Protein AF-A0AB32ZZ64-F1 (afdb_monomer)

Mean predicted aligned error: 4.96 Å

Structure (mmCIF, N/CA/C/O backbone):
data_AF-A0AB32ZZ64-F1
#
_entry.id   AF-A0AB32ZZ64-F1
#
loop_
_atom_site.group_PDB
_atom_site.id
_atom_site.type_symbol
_atom_site.label_atom_id
_atom_site.label_alt_id
_atom_site.label_comp_id
_atom_site.label_asym_id
_atom_site.label_entity_id
_atom_site.label_seq_id
_atom_site.pdbx_PDB_ins_code
_atom_site.Cartn_x
_atom_site.Cartn_y
_atom_site.Cartn_z
_atom_site.occupancy
_atom_site.B_iso_or_equiv
_atom_site.auth_seq_id
_atom_site.auth_comp_id
_atom_site.auth_asym_id
_atom_site.auth_atom_id
_atom_site.pdbx_PDB_model_num
ATOM 1 N N . MET A 1 1 ? 20.529 -17.130 -18.060 1.00 41.75 1 MET A N 1
ATOM 2 C CA . MET A 1 1 ? 20.003 -18.079 -17.048 1.00 41.75 1 MET A CA 1
ATOM 3 C C . MET A 1 1 ? 18.504 -17.823 -16.868 1.00 41.75 1 MET A C 1
ATOM 5 O O . MET A 1 1 ? 18.138 -16.762 -16.382 1.00 41.75 1 MET A O 1
ATOM 9 N N . LYS A 1 2 ? 17.612 -18.711 -17.341 1.00 36.91 2 LYS A N 1
ATOM 10 C CA . LYS A 1 2 ? 16.155 -18.549 -17.145 1.00 36.91 2 LYS A CA 1
ATOM 11 C C . LYS A 1 2 ? 15.813 -18.908 -15.694 1.00 36.91 2 LYS A C 1
ATOM 13 O O . LYS A 1 2 ? 15.666 -20.081 -15.372 1.00 36.91 2 LYS A O 1
ATOM 18 N N . LEU A 1 3 ? 15.723 -17.908 -14.817 1.00 45.28 3 LEU A N 1
ATOM 19 C CA . LEU A 1 3 ? 15.190 -18.095 -13.464 1.00 45.28 3 LEU A CA 1
ATOM 20 C C . LEU A 1 3 ? 13.733 -18.576 -13.558 1.00 45.28 3 LEU A C 1
ATOM 22 O O . LEU A 1 3 ? 12.917 -17.955 -14.246 1.00 45.28 3 LEU A O 1
ATOM 26 N N . LYS A 1 4 ? 13.450 -19.713 -12.907 1.00 49.94 4 LYS A N 1
ATOM 27 C CA . LYS A 1 4 ? 12.121 -20.333 -12.786 1.00 49.94 4 LYS A CA 1
ATOM 28 C C . LYS A 1 4 ? 11.103 -19.337 -12.191 1.00 49.94 4 LYS A C 1
ATOM 30 O O . LYS A 1 4 ? 11.507 -18.496 -11.388 1.00 49.94 4 LYS A O 1
ATOM 35 N N . PRO A 1 5 ? 9.791 -19.506 -12.462 1.00 57.41 5 PRO A N 1
ATOM 36 C CA . PRO A 1 5 ? 8.706 -18.704 -11.863 1.00 57.41 5 PRO A CA 1
ATOM 37 C C . PRO A 1 5 ? 8.759 -18.613 -10.325 1.00 57.41 5 PRO A C 1
ATOM 39 O O . PRO A 1 5 ? 8.252 -17.669 -9.731 1.00 57.41 5 PRO A O 1
ATOM 42 N N . GLN A 1 6 ? 9.421 -19.578 -9.676 1.00 60.59 6 GLN A N 1
ATOM 43 C CA . GLN A 1 6 ? 9.652 -19.609 -8.230 1.00 60.59 6 GLN A CA 1
ATOM 44 C C . GLN A 1 6 ? 10.412 -18.379 -7.701 1.00 60.59 6 GLN A C 1
ATOM 46 O O . GLN A 1 6 ? 10.127 -17.937 -6.593 1.00 60.59 6 GLN A O 1
ATOM 51 N N . GLY A 1 7 ? 11.333 -17.796 -8.480 1.00 80.69 7 GLY A N 1
ATOM 52 C CA . GLY A 1 7 ? 12.125 -16.644 -8.030 1.00 80.69 7 GLY A CA 1
ATOM 53 C C . GLY A 1 7 ? 11.315 -15.350 -7.905 1.00 80.69 7 GLY A C 1
ATOM 54 O O . GLY A 1 7 ? 11.542 -14.571 -6.984 1.00 80.69 7 GLY A O 1
ATOM 55 N N . GLU A 1 8 ? 10.344 -15.140 -8.796 1.00 86.44 8 GLU A N 1
ATOM 56 C CA . GLU A 1 8 ? 9.461 -13.970 -8.764 1.00 86.44 8 GLU A CA 1
ATOM 57 C C . GLU A 1 8 ? 8.534 -14.015 -7.549 1.00 86.44 8 GLU A C 1
ATOM 59 O O . GLU A 1 8 ? 8.498 -13.074 -6.757 1.00 86.44 8 GLU A O 1
ATOM 64 N N . ALA A 1 9 ? 7.833 -15.137 -7.360 1.00 87.44 9 ALA A N 1
ATOM 65 C CA . ALA A 1 9 ? 6.894 -15.295 -6.256 1.00 87.44 9 ALA A CA 1
ATOM 66 C C . ALA A 1 9 ? 7.588 -15.137 -4.893 1.00 87.44 9 ALA A C 1
ATOM 68 O O . ALA A 1 9 ? 7.087 -14.421 -4.029 1.00 87.44 9 ALA A O 1
ATOM 69 N N . MET A 1 10 ? 8.770 -15.743 -4.715 1.00 88.94 10 MET A N 1
ATOM 70 C CA . MET A 1 10 ? 9.558 -15.609 -3.484 1.00 88.94 10 MET A CA 1
ATOM 71 C C . MET A 1 10 ? 10.004 -14.164 -3.239 1.00 88.94 10 MET A C 1
ATOM 73 O O . MET A 1 10 ? 9.898 -13.682 -2.114 1.00 88.94 10 MET A O 1
ATOM 77 N N . TYR A 1 11 ? 10.454 -13.454 -4.279 1.00 88.25 11 TYR A N 1
ATOM 78 C CA . TYR A 1 11 ? 10.852 -12.049 -4.171 1.00 88.25 11 TYR A CA 1
ATOM 79 C C . TYR A 1 11 ? 9.680 -11.148 -3.751 1.00 88.25 11 TYR A C 1
ATOM 81 O O . TYR A 1 11 ? 9.802 -10.349 -2.818 1.00 88.25 11 TYR A O 1
ATOM 89 N N . LEU A 1 12 ? 8.526 -11.299 -4.407 1.00 91.38 12 LEU A N 1
ATOM 90 C CA . LEU A 1 12 ? 7.338 -10.500 -4.110 1.00 91.38 12 LEU A CA 1
ATOM 91 C C . LEU A 1 12 ? 6.785 -10.801 -2.717 1.00 91.38 12 LEU A C 1
ATOM 93 O O . LEU A 1 12 ? 6.422 -9.866 -1.998 1.00 91.38 12 LEU A O 1
ATOM 97 N N . MET A 1 13 ? 6.782 -12.077 -2.321 1.00 92.00 13 MET A N 1
ATOM 98 C CA . MET A 1 13 ? 6.346 -12.509 -0.996 1.00 92.00 13 MET A CA 1
ATOM 99 C C . MET A 1 13 ? 7.281 -11.989 0.096 1.00 92.00 13 MET A C 1
ATOM 101 O O . MET A 1 13 ? 6.800 -11.463 1.092 1.00 92.00 13 MET A O 1
ATOM 105 N N . ALA A 1 14 ? 8.602 -12.051 -0.099 1.00 90.75 14 ALA A N 1
ATOM 106 C CA . ALA A 1 14 ? 9.565 -11.512 0.861 1.00 90.75 14 ALA A CA 1
ATOM 107 C C . ALA A 1 14 ? 9.345 -10.010 1.093 1.00 90.75 14 ALA A C 1
ATOM 109 O O . ALA A 1 14 ? 9.274 -9.556 2.235 1.00 90.75 14 ALA A O 1
ATOM 110 N N . SER A 1 15 ? 9.157 -9.241 0.015 1.00 89.06 15 SER A N 1
ATOM 111 C CA . SER A 1 15 ? 8.851 -7.815 0.142 1.00 89.06 15 SER A CA 1
ATOM 112 C C . SER A 1 15 ? 7.501 -7.556 0.807 1.00 89.06 15 SER A C 1
ATOM 114 O O . SER A 1 15 ? 7.383 -6.569 1.525 1.00 89.06 15 SER A O 1
ATOM 116 N N . TYR A 1 16 ? 6.488 -8.377 0.535 1.00 92.44 16 TYR A N 1
ATOM 117 C CA . TYR A 1 16 ? 5.159 -8.213 1.120 1.00 92.44 16 TYR A CA 1
ATOM 118 C C . TYR A 1 16 ? 5.170 -8.528 2.620 1.00 92.44 16 TYR A C 1
ATOM 120 O O . TYR A 1 16 ? 4.702 -7.728 3.425 1.00 92.44 16 TYR A O 1
ATOM 128 N N . LEU A 1 17 ? 5.795 -9.644 3.010 1.00 91.94 17 LEU A N 1
ATOM 129 C CA . LEU A 1 17 ? 5.949 -10.057 4.405 1.00 91.94 17 LEU A CA 1
ATOM 130 C C . LEU A 1 17 ? 6.691 -9.011 5.235 1.00 91.94 17 LEU A C 1
ATOM 132 O O . LEU A 1 17 ? 6.321 -8.786 6.380 1.00 91.94 17 LEU A O 1
ATOM 136 N N . PHE A 1 18 ? 7.693 -8.337 4.666 1.00 88.56 18 PHE A N 1
ATOM 137 C CA . PHE A 1 18 ? 8.398 -7.269 5.374 1.00 88.56 18 PHE A CA 1
ATOM 138 C C . PHE A 1 18 ? 7.487 -6.074 5.693 1.00 88.56 18 PHE A C 1
ATOM 140 O O . PHE A 1 18 ? 7.566 -5.516 6.784 1.00 88.56 18 PHE A O 1
ATOM 147 N N . VAL A 1 19 ? 6.588 -5.709 4.772 1.00 85.94 19 VAL A N 1
ATOM 148 C CA . VAL A 1 19 ? 5.591 -4.651 5.008 1.00 85.94 19 VAL A CA 1
ATOM 149 C C . VAL A 1 19 ? 4.546 -5.094 6.032 1.00 85.94 19 VAL A C 1
ATOM 151 O O . VAL A 1 19 ? 4.132 -4.298 6.870 1.00 85.94 19 VAL A O 1
ATOM 154 N N . LEU A 1 20 ? 4.146 -6.367 5.993 1.00 88.94 20 LEU A N 1
ATOM 155 C CA . LEU A 1 20 ? 3.157 -6.925 6.913 1.00 88.94 20 LEU A CA 1
ATOM 156 C C . LEU A 1 20 ? 3.696 -7.252 8.302 1.00 88.94 20 LEU A C 1
ATOM 158 O O . LEU A 1 20 ? 2.909 -7.362 9.235 1.00 88.94 20 LEU A O 1
ATOM 162 N N . LEU A 1 21 ? 5.003 -7.431 8.471 1.00 89.94 21 LEU A N 1
ATOM 163 C CA . LEU A 1 21 ? 5.589 -7.866 9.735 1.00 89.94 21 LEU A CA 1
ATOM 164 C C . LEU A 1 21 ? 5.138 -7.027 10.949 1.00 89.94 21 LEU A C 1
ATOM 166 O O . LEU A 1 21 ? 4.639 -7.629 11.902 1.00 89.94 21 LEU A O 1
ATOM 170 N N . PRO A 1 22 ? 5.232 -5.679 10.945 1.00 85.62 22 PRO A N 1
ATOM 171 C CA . PRO A 1 22 ? 4.755 -4.881 12.078 1.00 85.62 22 PRO A CA 1
ATOM 172 C C . PRO A 1 22 ? 3.248 -5.053 12.330 1.00 85.62 22 PRO A C 1
ATOM 174 O O . PRO A 1 22 ? 2.815 -5.049 13.478 1.00 85.62 22 PRO A O 1
ATOM 177 N N . PHE A 1 23 ? 2.463 -5.284 11.276 1.00 84.75 23 PHE A N 1
ATOM 178 C CA . PHE A 1 23 ? 1.020 -5.521 11.356 1.00 84.75 23 PHE A CA 1
ATOM 179 C C . PHE A 1 23 ? 0.672 -6.850 11.996 1.00 84.75 23 PHE A C 1
ATOM 181 O O . PHE A 1 23 ? -0.193 -6.921 12.864 1.00 84.75 23 PHE A O 1
ATOM 188 N N . ILE A 1 24 ? 1.369 -7.903 11.582 1.00 88.38 24 ILE A N 1
ATOM 189 C CA . ILE A 1 24 ? 1.195 -9.243 12.132 1.00 88.38 24 ILE A CA 1
ATOM 190 C C . ILE A 1 24 ? 1.496 -9.220 13.632 1.00 88.38 24 ILE A C 1
ATOM 192 O O . ILE A 1 24 ? 0.726 -9.773 14.413 1.00 88.38 24 ILE A O 1
ATOM 196 N N . ILE A 1 25 ? 2.560 -8.523 14.045 1.00 89.50 25 ILE A N 1
ATOM 197 C CA . ILE A 1 25 ? 2.894 -8.341 15.464 1.00 89.50 25 ILE A CA 1
ATOM 198 C C . ILE A 1 25 ? 1.744 -7.643 16.204 1.00 89.50 25 ILE A C 1
ATOM 200 O O . ILE A 1 25 ? 1.318 -8.122 17.252 1.00 89.50 25 ILE A O 1
ATOM 204 N N . LEU A 1 26 ? 1.200 -6.557 15.647 1.00 87.31 26 LEU A N 1
ATOM 205 C CA . LEU A 1 26 ? 0.088 -5.804 16.241 1.00 87.31 26 LEU A CA 1
ATOM 206 C C . LEU A 1 26 ? -1.172 -6.663 16.423 1.00 87.31 26 LEU A C 1
ATOM 208 O O . LEU A 1 26 ? -1.792 -6.654 17.488 1.00 87.31 26 LEU A O 1
ATOM 212 N N . VAL A 1 27 ? -1.517 -7.452 15.403 1.00 87.88 27 VAL A N 1
ATOM 213 C CA . VAL A 1 27 ? -2.649 -8.385 15.448 1.00 87.88 27 VAL A CA 1
ATOM 214 C C . VAL A 1 27 ? -2.437 -9.429 16.544 1.00 87.88 27 VAL A C 1
ATOM 216 O O . VAL A 1 27 ? -3.330 -9.627 17.365 1.00 87.88 27 VAL A O 1
ATOM 219 N N . ILE A 1 28 ? -1.253 -10.048 16.613 1.00 90.88 28 ILE A N 1
ATOM 220 C CA . ILE A 1 28 ? -0.913 -11.030 17.657 1.00 90.88 28 ILE A CA 1
ATOM 221 C C . ILE A 1 28 ? -1.062 -10.419 19.056 1.00 90.88 28 ILE A C 1
ATOM 223 O O . ILE A 1 28 ? -1.653 -11.045 19.933 1.00 90.88 28 ILE A O 1
ATOM 227 N N . VAL A 1 29 ? -0.584 -9.188 19.263 1.00 89.38 29 VAL A N 1
ATOM 228 C CA . VAL A 1 29 ? -0.707 -8.484 20.550 1.00 89.38 29 VAL A CA 1
ATOM 229 C C . VAL A 1 29 ? -2.173 -8.263 20.928 1.00 89.38 29 VAL A C 1
ATOM 231 O O . VAL A 1 29 ? -2.547 -8.524 22.068 1.00 89.38 29 VAL A O 1
ATOM 234 N N . LYS A 1 30 ? -3.027 -7.844 19.988 1.00 88.12 30 LYS A N 1
ATOM 235 C CA . LYS A 1 30 ? -4.464 -7.648 20.246 1.00 88.12 30 LYS A CA 1
ATOM 236 C C . LYS A 1 30 ? -5.200 -8.952 20.545 1.00 88.12 30 LYS A C 1
ATOM 238 O O . LYS A 1 30 ? -6.082 -8.958 21.401 1.00 88.12 30 LYS A O 1
ATOM 243 N N . PHE A 1 31 ? -4.818 -10.051 19.892 1.00 89.06 31 PHE A N 1
ATOM 244 C CA . PHE A 1 31 ? -5.312 -11.386 20.241 1.00 89.06 31 PHE A CA 1
ATOM 245 C C . PHE A 1 31 ? -4.901 -11.786 21.659 1.00 89.06 31 PHE A C 1
ATOM 247 O O . PHE A 1 31 ? -5.740 -12.249 22.418 1.00 89.06 31 PHE A O 1
ATOM 254 N N . ALA A 1 32 ? -3.644 -11.552 22.042 1.00 91.69 32 ALA A N 1
ATOM 255 C CA . ALA A 1 32 ? -3.162 -11.837 23.393 1.00 91.69 32 ALA A CA 1
ATOM 256 C C . ALA A 1 32 ? -3.820 -10.968 24.485 1.00 91.69 32 ALA A C 1
ATOM 258 O O . ALA A 1 32 ? -3.759 -11.320 25.658 1.00 91.69 32 ALA A O 1
ATOM 259 N N . GLN A 1 33 ? -4.429 -9.838 24.112 1.00 91.88 33 GLN A N 1
ATOM 260 C CA . GLN A 1 33 ? -5.167 -8.941 25.008 1.00 91.88 33 GLN A CA 1
ATOM 261 C C . GLN A 1 33 ? -6.678 -9.232 25.060 1.00 91.88 33 GLN A C 1
ATOM 263 O O . GLN A 1 33 ? -7.402 -8.471 25.695 1.00 91.88 33 GLN A O 1
ATOM 268 N N . ASP A 1 34 ? -7.170 -10.262 24.360 1.00 88.50 34 ASP A N 1
ATOM 269 C CA . ASP A 1 34 ? -8.604 -10.546 24.167 1.00 88.50 34 ASP A CA 1
ATOM 270 C C . ASP A 1 34 ? -9.406 -9.369 23.556 1.00 88.50 34 ASP A C 1
ATOM 272 O O . ASP A 1 34 ? -10.634 -9.328 23.603 1.00 88.50 34 ASP A O 1
ATOM 276 N N . GLN A 1 35 ? -8.727 -8.425 22.892 1.00 88.88 35 GLN A N 1
ATOM 277 C CA . GLN A 1 35 ? -9.311 -7.223 22.270 1.00 88.88 35 GLN A CA 1
ATOM 278 C C . GLN A 1 35 ? -9.582 -7.422 20.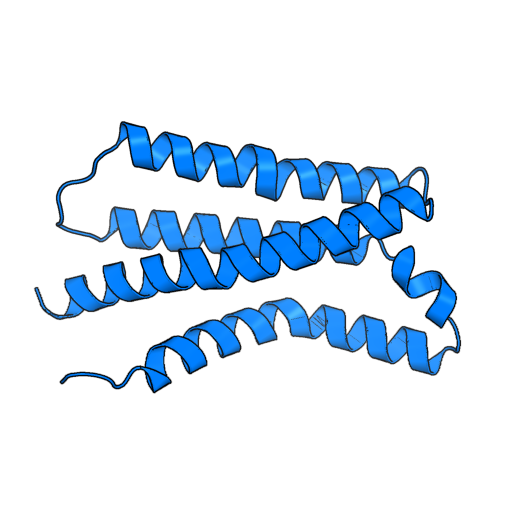772 1.00 88.88 35 GLN A C 1
ATOM 280 O O . GLN A 1 35 ? -9.415 -6.521 19.946 1.00 88.88 35 GLN A O 1
ATOM 285 N N . THR A 1 36 ? -9.995 -8.628 20.386 1.00 82.50 36 THR A N 1
ATOM 286 C CA . THR A 1 36 ? -10.169 -9.006 18.972 1.00 82.50 36 THR A CA 1
ATOM 287 C C . THR A 1 36 ? -11.272 -8.210 18.274 1.00 82.50 36 THR A C 1
ATOM 289 O O . THR A 1 36 ? -11.160 -7.917 17.084 1.00 82.50 36 THR A O 1
ATOM 292 N N . SER A 1 37 ? -12.295 -7.773 19.013 1.00 80.81 37 SER A N 1
ATOM 293 C CA . SER A 1 37 ? -13.359 -6.898 18.508 1.00 80.81 37 SER A CA 1
ATOM 294 C C . SER A 1 37 ? -12.856 -5.520 18.067 1.00 80.81 37 SER A C 1
ATOM 296 O O . SER A 1 37 ? -13.504 -4.860 17.258 1.00 80.81 37 SER A O 1
ATOM 298 N N . GLU A 1 38 ? -11.697 -5.084 18.564 1.00 86.31 38 GLU A N 1
ATOM 299 C CA . GLU A 1 38 ? -11.088 -3.798 18.213 1.00 86.31 38 GLU A CA 1
ATOM 300 C C . GLU A 1 38 ? -10.181 -3.883 16.981 1.00 86.31 38 GLU A C 1
ATOM 302 O O . GLU A 1 38 ? -9.801 -2.849 16.438 1.00 86.31 38 GLU A O 1
ATOM 307 N N . LEU A 1 39 ? -9.860 -5.089 16.489 1.00 89.25 39 LEU A N 1
ATOM 308 C CA . LEU A 1 39 ? -8.990 -5.274 15.319 1.00 89.25 39 LEU A CA 1
ATOM 309 C C . LEU A 1 39 ? -9.528 -4.561 14.078 1.00 89.25 39 LEU A C 1
ATOM 311 O O . LEU A 1 39 ? -8.754 -4.011 13.298 1.00 89.25 39 LEU A O 1
ATOM 315 N N . LEU A 1 40 ? -10.852 -4.544 13.910 1.00 90.50 40 LEU A N 1
ATOM 316 C CA . LEU A 1 40 ? -11.522 -3.840 12.817 1.00 90.50 40 LEU A CA 1
ATOM 317 C C . LEU A 1 40 ? -11.337 -2.315 12.915 1.00 90.50 40 LEU A C 1
ATOM 319 O O . LEU A 1 40 ? -11.391 -1.620 11.903 1.00 90.50 40 LEU A O 1
ATOM 323 N N . LEU A 1 41 ? -11.137 -1.796 14.128 1.00 92.44 41 LEU A N 1
ATOM 324 C CA . LEU A 1 41 ? -11.043 -0.367 14.409 1.00 92.44 41 LEU A CA 1
ATOM 325 C C . LEU A 1 41 ? -9.602 0.157 14.419 1.00 92.44 41 LEU A C 1
ATOM 327 O O . LEU A 1 41 ? -9.396 1.363 14.536 1.00 92.44 41 LEU A O 1
ATOM 331 N N . LEU A 1 42 ? -8.608 -0.717 14.254 1.00 92.31 42 LEU A N 1
ATOM 332 C CA . LEU A 1 42 ? -7.218 -0.305 14.099 1.00 92.31 42 LEU A CA 1
ATOM 333 C C . LEU A 1 42 ? -7.064 0.496 12.807 1.00 92.31 42 LEU A C 1
ATOM 335 O O . LEU A 1 42 ? -7.218 -0.054 11.719 1.00 92.31 42 LEU A O 1
ATOM 339 N N . SER A 1 43 ? -6.754 1.788 12.910 1.00 94.50 43 SER A N 1
ATOM 340 C CA . SER A 1 43 ? -6.477 2.639 11.742 1.00 94.50 43 SER A CA 1
ATOM 341 C C . SER A 1 43 ? -5.234 2.172 10.979 1.00 94.50 43 SER A C 1
ATOM 343 O O . SER A 1 43 ? -5.048 2.492 9.802 1.00 94.50 43 SER A O 1
ATOM 345 N N . ASP A 1 44 ? -4.412 1.357 11.636 1.00 92.88 44 ASP A N 1
ATOM 346 C CA . ASP A 1 44 ? -3.233 0.706 11.116 1.00 92.88 44 ASP A CA 1
ATOM 347 C C . ASP A 1 44 ? -3.503 0.062 9.730 1.00 92.88 44 ASP A C 1
ATOM 349 O O . ASP A 1 44 ? -2.709 0.233 8.806 1.00 92.88 44 ASP A O 1
ATOM 353 N N . TRP A 1 45 ? -4.638 -0.607 9.485 1.00 94.56 45 TRP A N 1
ATOM 354 C CA . TRP A 1 45 ? -4.893 -1.234 8.168 1.00 94.56 45 TRP A CA 1
ATOM 355 C C . TRP A 1 45 ? -4.779 -0.242 7.001 1.00 94.56 45 TRP A C 1
ATOM 357 O O . TRP A 1 45 ? -4.249 -0.557 5.930 1.00 94.56 45 TRP A O 1
ATOM 367 N N . SER A 1 46 ? -5.212 0.994 7.235 1.00 96.38 46 SER A N 1
ATOM 368 C CA . SER A 1 46 ? -5.129 2.087 6.272 1.00 96.38 46 SER A CA 1
ATOM 369 C C . SER A 1 46 ? -3.693 2.605 6.098 1.00 96.38 46 SER A C 1
ATOM 371 O O . SER A 1 46 ? -3.259 2.875 4.971 1.00 96.38 46 SER A O 1
ATOM 373 N N . ILE A 1 47 ? -2.898 2.695 7.175 1.00 94.81 47 ILE A N 1
ATOM 374 C CA . ILE A 1 47 ? -1.490 3.111 7.053 1.00 94.81 47 ILE A CA 1
ATOM 375 C C . ILE A 1 47 ? -0.643 2.030 6.371 1.00 94.81 47 ILE A C 1
ATOM 377 O O . ILE A 1 47 ? 0.169 2.365 5.509 1.00 94.81 47 ILE A O 1
ATOM 381 N N . ALA A 1 48 ? -0.889 0.741 6.648 1.00 94.81 48 ALA A N 1
ATOM 382 C CA . ALA A 1 48 ? -0.250 -0.371 5.936 1.00 94.81 48 ALA A CA 1
ATOM 383 C C . ALA A 1 48 ? -0.483 -0.269 4.430 1.00 94.81 48 ALA A C 1
ATOM 385 O O . ALA A 1 48 ? 0.455 -0.325 3.638 1.00 94.81 48 ALA A O 1
ATOM 386 N N . SER A 1 49 ? -1.743 -0.070 4.042 1.00 96.88 49 SER A N 1
ATOM 387 C CA . SER A 1 49 ? -2.156 0.081 2.647 1.00 96.88 49 SER A CA 1
ATOM 388 C C . SER A 1 49 ? -1.440 1.250 1.974 1.00 96.88 49 SER A C 1
ATOM 390 O O . SER A 1 49 ? -0.926 1.116 0.863 1.00 96.88 49 SER A O 1
ATOM 392 N N . SER A 1 50 ? -1.333 2.382 2.676 1.00 96.69 50 SER A N 1
ATOM 393 C CA . SER A 1 50 ? -0.607 3.564 2.200 1.00 96.69 50 SER A CA 1
ATOM 394 C C . SER A 1 50 ? 0.882 3.262 1.994 1.00 96.69 50 SER A C 1
ATOM 396 O O . SER A 1 50 ? 1.451 3.620 0.965 1.00 96.69 50 SER A O 1
ATOM 398 N N . ILE A 1 51 ? 1.515 2.543 2.926 1.00 95.88 51 ILE A N 1
ATOM 399 C CA . ILE A 1 51 ? 2.918 2.123 2.807 1.00 95.88 51 ILE A CA 1
ATOM 400 C C . ILE A 1 51 ? 3.113 1.190 1.606 1.00 95.88 51 ILE A C 1
ATOM 402 O O . ILE A 1 51 ? 4.063 1.383 0.845 1.00 95.88 51 ILE A O 1
ATOM 406 N N . ILE A 1 52 ? 2.209 0.225 1.390 1.00 96.38 52 ILE A N 1
ATOM 407 C CA . ILE A 1 52 ? 2.244 -0.671 0.224 1.00 96.38 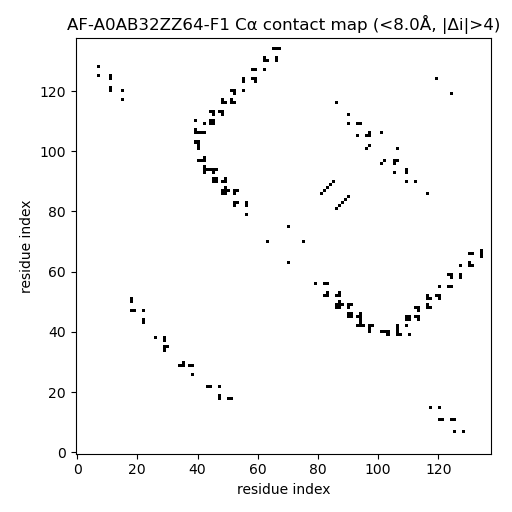52 ILE A CA 1
ATOM 408 C C . ILE A 1 52 ? 2.234 0.150 -1.073 1.00 96.38 52 ILE A C 1
ATOM 410 O O . ILE A 1 52 ? 3.122 -0.022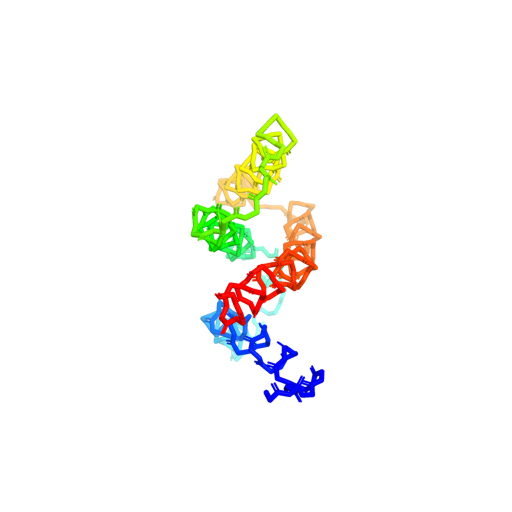 -1.911 1.00 96.38 52 ILE A O 1
ATOM 414 N N . TYR A 1 53 ? 1.287 1.083 -1.225 1.00 97.62 53 TYR A N 1
ATOM 415 C CA . TYR A 1 53 ? 1.221 1.944 -2.408 1.00 97.62 53 TYR A CA 1
ATOM 416 C C . TYR A 1 53 ? 2.459 2.833 -2.556 1.00 97.62 53 TYR A C 1
ATOM 418 O O . TYR A 1 53 ? 3.001 2.931 -3.656 1.00 97.62 53 TYR A O 1
ATOM 426 N N . GLY A 1 54 ? 2.954 3.435 -1.472 1.00 96.44 54 GLY A N 1
ATOM 427 C CA . GLY A 1 54 ? 4.162 4.262 -1.496 1.00 96.44 54 GLY A CA 1
ATOM 428 C C . GLY A 1 54 ? 5.387 3.492 -1.992 1.00 96.44 54 GLY A C 1
ATOM 429 O O . GLY A 1 54 ? 6.079 3.939 -2.908 1.00 96.44 54 GLY A O 1
ATOM 430 N N . GLN A 1 55 ? 5.619 2.289 -1.459 1.00 94.56 55 GLN A N 1
ATOM 431 C CA . GLN A 1 55 ? 6.705 1.423 -1.923 1.00 94.56 55 GLN A CA 1
ATOM 432 C C . GLN A 1 55 ? 6.517 0.988 -3.377 1.00 94.56 55 GLN A C 1
ATOM 434 O O . GLN A 1 55 ? 7.489 0.919 -4.131 1.00 94.56 55 GLN A O 1
ATOM 439 N N . LEU A 1 56 ? 5.280 0.691 -3.775 1.00 95.06 56 LEU A N 1
ATOM 440 C CA . LEU A 1 56 ? 4.957 0.283 -5.135 1.00 95.06 56 LEU A CA 1
ATOM 441 C C . LEU A 1 56 ? 5.265 1.386 -6.149 1.00 95.06 56 LEU A C 1
ATOM 443 O O . LEU A 1 56 ? 5.899 1.117 -7.168 1.00 95.06 56 LEU A O 1
ATOM 447 N N . ILE A 1 57 ? 4.867 2.623 -5.840 1.00 97.00 57 ILE A N 1
ATOM 448 C CA . ILE A 1 57 ? 5.136 3.805 -6.663 1.00 97.00 57 ILE A CA 1
ATOM 449 C C . ILE A 1 57 ? 6.644 3.976 -6.843 1.00 97.00 57 ILE A C 1
ATOM 451 O O . ILE A 1 57 ? 7.103 4.027 -7.981 1.00 97.00 57 ILE A O 1
ATOM 455 N N . VAL A 1 58 ? 7.417 3.973 -5.749 1.00 96.38 58 VAL A N 1
ATOM 456 C CA . VAL A 1 58 ? 8.883 4.128 -5.793 1.00 96.38 58 VAL A CA 1
ATOM 457 C C . VAL A 1 58 ? 9.541 3.032 -6.634 1.00 96.38 58 VAL A C 1
ATOM 459 O O . VAL A 1 58 ? 10.394 3.318 -7.477 1.00 96.38 58 VAL A O 1
ATOM 462 N N . LYS A 1 59 ? 9.150 1.768 -6.443 1.00 93.88 59 LYS A N 1
ATOM 463 C CA . LYS A 1 59 ? 9.691 0.637 -7.214 1.00 93.88 59 LYS A CA 1
ATOM 464 C C . LYS A 1 59 ? 9.376 0.761 -8.700 1.00 93.88 59 LYS A C 1
ATOM 466 O O . LYS A 1 59 ? 10.266 0.581 -9.530 1.00 93.88 59 LYS A O 1
ATOM 471 N N . LEU A 1 60 ? 8.129 1.091 -9.031 1.00 94.88 60 LEU A N 1
ATOM 472 C CA . LEU A 1 60 ? 7.680 1.238 -10.409 1.00 94.88 60 LEU A CA 1
ATOM 473 C C . LEU A 1 60 ? 8.385 2.397 -11.111 1.00 94.88 60 LEU A C 1
ATOM 475 O O . LEU A 1 60 ? 8.914 2.207 -12.204 1.00 94.88 60 LEU A O 1
ATOM 479 N N . THR A 1 61 ? 8.459 3.572 -10.482 1.00 94.69 61 THR A N 1
ATOM 480 C CA . THR A 1 61 ? 9.159 4.728 -11.057 1.00 94.69 61 THR A CA 1
ATOM 481 C C . THR A 1 61 ? 10.641 4.450 -11.250 1.00 94.69 61 THR A C 1
ATOM 483 O O . THR A 1 61 ? 11.194 4.828 -12.276 1.00 94.69 61 THR A O 1
ATOM 486 N N . THR A 1 62 ? 11.279 3.747 -10.310 1.00 94.44 62 THR A N 1
ATOM 487 C CA . THR A 1 62 ? 12.706 3.402 -10.396 1.00 94.44 62 THR A CA 1
ATOM 488 C C . THR A 1 62 ? 12.971 2.423 -11.540 1.00 94.44 62 THR A C 1
ATOM 490 O O . THR A 1 62 ? 13.844 2.668 -12.371 1.00 94.44 62 THR A O 1
ATOM 493 N N . ALA A 1 63 ? 12.172 1.357 -11.650 1.00 93.19 63 ALA A N 1
ATOM 494 C CA . ALA A 1 63 ? 12.285 0.380 -12.735 1.00 93.19 63 ALA A CA 1
ATOM 495 C C . ALA A 1 63 ? 12.032 1.019 -14.111 1.00 93.19 63 ALA A C 1
ATOM 497 O O . ALA A 1 63 ? 12.767 0.778 -15.071 1.00 93.19 63 ALA A O 1
ATOM 498 N N . LEU A 1 64 ? 11.020 1.888 -14.205 1.00 93.38 64 LEU A N 1
ATOM 499 C CA . LEU A 1 64 ? 10.714 2.641 -15.421 1.00 93.38 64 LEU A CA 1
ATOM 500 C C . LEU A 1 64 ? 11.762 3.710 -15.738 1.00 93.38 64 LEU A C 1
ATOM 502 O O . LEU A 1 64 ? 11.961 4.022 -16.908 1.00 93.38 64 LEU A O 1
ATOM 506 N N . ALA A 1 65 ? 12.443 4.288 -14.751 1.00 91.19 65 ALA A N 1
ATOM 507 C CA . ALA A 1 65 ? 13.547 5.211 -14.995 1.00 91.19 65 ALA A CA 1
ATOM 508 C C . ALA A 1 65 ? 14.751 4.470 -15.592 1.00 91.19 65 ALA A C 1
ATOM 510 O O . ALA A 1 65 ? 15.279 4.916 -16.610 1.00 91.19 65 ALA A O 1
ATOM 511 N N . ALA A 1 66 ? 15.098 3.310 -15.027 1.00 90.44 66 ALA A N 1
ATOM 512 C CA . ALA A 1 66 ? 16.246 2.504 -15.431 1.00 90.44 66 ALA A CA 1
ATOM 513 C C . ALA A 1 66 ? 16.081 1.790 -16.788 1.00 90.44 66 ALA A C 1
ATOM 515 O O . ALA A 1 66 ? 17.073 1.418 -17.409 1.00 90.44 66 ALA A O 1
ATOM 516 N N . THR A 1 67 ? 14.849 1.600 -17.281 1.00 88.88 67 THR A N 1
ATOM 517 C CA . THR A 1 67 ? 14.642 0.848 -18.532 1.00 88.88 67 THR A CA 1
ATOM 518 C C . THR A 1 67 ? 15.047 1.642 -19.768 1.00 88.88 67 THR A C 1
ATOM 520 O O . THR A 1 67 ? 14.709 2.823 -19.903 1.00 88.88 67 THR A O 1
ATOM 523 N N . SER A 1 68 ? 15.719 0.957 -20.697 1.00 86.25 68 SER A N 1
ATOM 524 C CA . SER A 1 68 ? 16.075 1.449 -22.032 1.00 86.25 68 SER A CA 1
ATOM 525 C C . SER A 1 68 ? 14.937 1.304 -23.051 1.00 86.25 68 SER A C 1
ATOM 527 O O . SER A 1 68 ? 15.012 1.862 -24.145 1.00 86.25 68 SER A O 1
ATOM 529 N N . LYS A 1 69 ? 13.857 0.582 -22.711 1.00 86.06 69 LYS A N 1
ATOM 530 C CA . LYS A 1 69 ? 12.687 0.429 -23.587 1.00 86.06 69 LYS A CA 1
ATOM 531 C C . LYS A 1 69 ? 11.936 1.751 -23.768 1.00 86.06 69 LYS A C 1
ATOM 533 O O . LYS A 1 69 ? 11.888 2.589 -22.868 1.00 86.06 69 LYS A O 1
ATOM 538 N N . SER A 1 70 ? 11.286 1.898 -24.926 1.00 86.31 70 SER A N 1
ATOM 539 C CA . SER A 1 70 ? 10.433 3.053 -25.228 1.00 86.31 70 SER A CA 1
ATOM 540 C C . SER A 1 70 ? 9.317 3.210 -24.191 1.00 86.31 70 SER A C 1
ATOM 542 O O . SER A 1 70 ? 8.601 2.259 -23.869 1.00 86.31 70 SER A O 1
ATOM 544 N N . LYS A 1 71 ? 9.174 4.429 -23.664 1.00 86.56 71 LYS A N 1
ATOM 545 C CA . LYS A 1 71 ? 8.269 4.758 -22.560 1.00 86.56 71 LYS A CA 1
ATOM 546 C C . LYS A 1 71 ? 7.045 5.481 -23.112 1.00 86.56 71 LYS A C 1
ATOM 548 O O . LYS A 1 71 ? 7.152 6.578 -23.654 1.00 86.56 71 LYS A O 1
ATOM 553 N N . LYS A 1 72 ? 5.856 4.905 -22.921 1.00 90.94 72 LYS A N 1
ATOM 554 C CA . LYS A 1 72 ? 4.585 5.603 -23.176 1.00 90.94 72 LYS A CA 1
ATOM 555 C C . LYS A 1 72 ? 4.294 6.559 -22.020 1.00 90.94 72 LYS A C 1
ATOM 557 O O . LYS A 1 72 ? 3.523 6.226 -21.122 1.00 90.94 72 LYS A O 1
ATOM 562 N N . LEU A 1 73 ? 4.940 7.726 -22.037 1.00 90.38 73 LEU A N 1
ATOM 563 C CA . LEU A 1 73 ? 4.978 8.649 -20.900 1.00 90.38 73 LEU A CA 1
ATOM 564 C C . LEU A 1 73 ? 3.581 9.022 -20.383 1.00 90.38 73 LEU A C 1
ATOM 566 O O . LEU A 1 73 ? 3.344 8.914 -19.190 1.00 90.38 73 LEU A O 1
ATOM 570 N N . ALA A 1 74 ? 2.632 9.345 -21.267 1.00 93.44 74 ALA A N 1
ATOM 571 C CA . ALA A 1 74 ? 1.264 9.686 -20.864 1.00 93.44 74 ALA A CA 1
ATOM 572 C C . ALA A 1 74 ? 0.569 8.556 -20.078 1.00 93.44 74 ALA A C 1
ATOM 574 O O . ALA A 1 74 ? -0.028 8.802 -19.032 1.00 93.44 74 ALA A O 1
ATOM 575 N N . GLY A 1 75 ? 0.692 7.307 -20.543 1.00 92.62 75 GLY A N 1
ATOM 576 C CA . GLY A 1 75 ? 0.102 6.149 -19.866 1.00 92.62 75 GLY A CA 1
ATOM 577 C C . GLY A 1 75 ? 0.788 5.831 -18.538 1.00 92.62 75 GLY A C 1
ATOM 578 O O . GLY A 1 75 ? 0.113 5.499 -17.565 1.00 92.62 75 GLY A O 1
ATOM 579 N N . ILE A 1 76 ? 2.114 5.972 -18.481 1.00 93.31 76 ILE A N 1
ATOM 580 C CA . ILE A 1 76 ? 2.899 5.809 -17.250 1.00 93.31 76 ILE A CA 1
ATOM 581 C C . ILE A 1 76 ? 2.484 6.855 -16.213 1.00 93.31 76 ILE A C 1
ATOM 583 O O . ILE A 1 76 ? 2.140 6.490 -15.091 1.00 93.31 76 ILE A O 1
ATOM 587 N N . THR A 1 77 ? 2.464 8.132 -16.602 1.00 95.00 77 THR A N 1
ATOM 588 C CA . THR A 1 77 ? 2.063 9.242 -15.734 1.00 95.00 77 THR A CA 1
ATOM 589 C C . THR A 1 77 ? 0.656 9.019 -15.203 1.00 95.00 77 THR A C 1
ATOM 591 O O . THR A 1 77 ? 0.462 9.054 -13.995 1.00 95.00 77 THR A O 1
ATOM 594 N N . PHE A 1 78 ? -0.304 8.689 -16.071 1.00 95.31 78 PHE A N 1
ATOM 595 C CA . PHE A 1 78 ? -1.680 8.431 -15.652 1.00 95.31 78 PHE A CA 1
ATOM 596 C C . PHE A 1 78 ? -1.785 7.291 -14.626 1.00 95.31 78 PHE A C 1
ATOM 598 O O . PHE A 1 78 ? -2.441 7.448 -13.599 1.00 95.31 78 PHE A O 1
ATOM 605 N N . ASN A 1 79 ? -1.098 6.166 -14.857 1.00 94.62 79 ASN A N 1
ATOM 606 C CA . ASN A 1 79 ? -1.115 5.034 -13.926 1.00 94.62 79 ASN A CA 1
ATOM 607 C C . ASN A 1 79 ? -0.488 5.382 -12.570 1.00 94.62 79 ASN A C 1
ATOM 609 O O . ASN A 1 79 ? -1.056 5.053 -11.532 1.00 94.62 79 ASN A O 1
ATOM 613 N N . ILE A 1 80 ? 0.659 6.067 -12.559 1.00 96.38 80 ILE A N 1
ATOM 614 C CA . ILE A 1 80 ? 1.304 6.495 -11.309 1.00 96.38 80 ILE A CA 1
ATOM 615 C C . ILE A 1 80 ? 0.405 7.483 -10.562 1.00 96.38 80 ILE A C 1
ATOM 617 O O . ILE A 1 80 ? 0.207 7.335 -9.357 1.00 96.38 80 ILE A O 1
ATOM 621 N N . THR A 1 81 ? -0.192 8.449 -11.264 1.00 97.19 81 THR A N 1
ATOM 622 C CA . THR A 1 81 ? -1.147 9.391 -10.671 1.00 97.19 81 THR A CA 1
ATOM 623 C C . THR A 1 81 ? -2.347 8.666 -10.066 1.00 97.19 81 THR A C 1
ATOM 625 O O . THR A 1 81 ? -2.781 9.043 -8.980 1.00 97.19 81 THR A O 1
ATOM 628 N N . LEU A 1 82 ? -2.847 7.598 -10.696 1.00 96.50 82 LEU A N 1
ATOM 629 C CA . LEU A 1 82 ? -3.930 6.778 -10.148 1.00 96.50 82 LEU A CA 1
ATOM 630 C C . LEU A 1 82 ? -3.517 6.085 -8.841 1.00 96.50 82 LEU A C 1
ATOM 632 O O . LEU A 1 82 ? -4.262 6.136 -7.866 1.00 96.50 82 LEU A O 1
ATOM 636 N N . LEU A 1 83 ? -2.317 5.495 -8.792 1.00 97.12 83 LEU A N 1
ATOM 637 C CA . LEU A 1 83 ? -1.782 4.871 -7.575 1.00 97.12 83 LEU A CA 1
ATOM 638 C C . LEU A 1 83 ? -1.593 5.891 -6.444 1.00 97.12 83 LEU A C 1
ATOM 640 O O . LEU A 1 83 ? -1.866 5.580 -5.288 1.00 97.12 83 LEU A O 1
ATOM 644 N N . VAL A 1 84 ? -1.171 7.117 -6.762 1.00 97.94 84 VAL A N 1
ATOM 645 C CA . VAL A 1 84 ? -1.047 8.203 -5.778 1.00 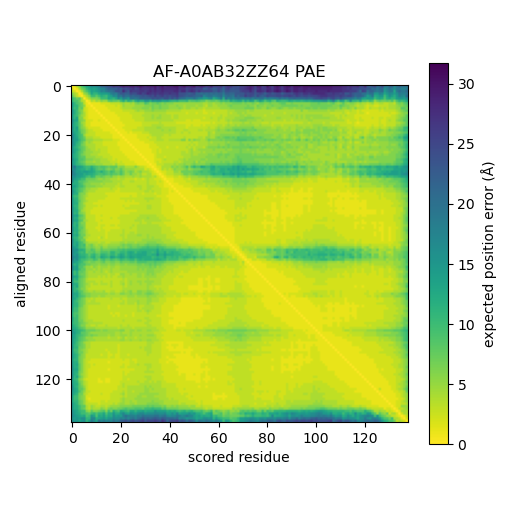97.94 84 VAL A CA 1
ATOM 646 C C . VAL A 1 84 ? -2.422 8.658 -5.289 1.00 97.94 84 VAL A C 1
ATOM 648 O O . VAL A 1 84 ? -2.665 8.698 -4.088 1.00 97.94 84 VAL A O 1
ATOM 651 N N . CYS A 1 85 ? -3.334 9.001 -6.197 1.00 97.25 85 CYS A N 1
ATOM 652 C CA . CYS A 1 85 ? -4.607 9.613 -5.821 1.00 97.25 85 CYS A CA 1
ATOM 653 C C . CYS A 1 85 ? -5.562 8.595 -5.197 1.00 97.25 85 CYS A C 1
ATOM 655 O O . CYS A 1 85 ? -6.139 8.863 -4.149 1.00 97.25 85 CYS A O 1
ATOM 657 N N . LEU A 1 86 ? -5.729 7.430 -5.826 1.00 93.50 86 LEU A N 1
ATOM 658 C CA . LEU A 1 86 ? -6.708 6.429 -5.398 1.00 93.50 86 LEU A CA 1
ATOM 659 C C . LEU A 1 86 ? -6.122 5.376 -4.457 1.00 93.50 86 LEU A C 1
ATOM 661 O O . LEU A 1 86 ? -6.851 4.798 -3.658 1.00 93.50 86 LEU A O 1
ATOM 665 N N . GLY A 1 87 ? -4.817 5.120 -4.542 1.00 94.88 87 GLY A N 1
ATOM 666 C CA . GLY A 1 87 ? -4.130 4.209 -3.634 1.00 94.88 87 GLY A CA 1
ATOM 667 C C . GLY A 1 87 ? -3.666 4.934 -2.378 1.00 94.88 87 GLY A C 1
ATOM 668 O O . GLY A 1 87 ? -4.228 4.754 -1.302 1.00 94.88 87 GLY A O 1
ATOM 669 N N . LEU A 1 88 ? -2.648 5.780 -2.514 1.00 97.19 88 LEU A N 1
ATOM 670 C CA . LEU A 1 88 ? -1.990 6.429 -1.382 1.00 97.19 88 LEU A CA 1
ATOM 671 C C . LEU A 1 88 ? -2.924 7.402 -0.639 1.00 97.19 88 LEU A C 1
ATOM 673 O O . LEU A 1 88 ? -3.161 7.239 0.554 1.00 97.19 88 LEU A O 1
ATOM 677 N N . ALA A 1 89 ? -3.463 8.409 -1.331 1.00 97.88 89 ALA A N 1
ATOM 678 C CA . ALA A 1 89 ? -4.180 9.505 -0.681 1.00 97.88 89 ALA A CA 1
ATOM 679 C C . ALA A 1 89 ? -5.497 9.050 -0.032 1.00 97.88 89 ALA A C 1
ATOM 681 O O . ALA A 1 89 ? -5.768 9.428 1.105 1.00 97.88 89 ALA A O 1
ATOM 682 N N . ILE A 1 90 ? -6.283 8.194 -0.701 1.00 97.94 90 ILE A N 1
ATOM 683 C CA . ILE A 1 90 ? -7.519 7.640 -0.118 1.00 97.94 90 ILE A CA 1
ATOM 684 C C . ILE A 1 90 ? -7.224 6.870 1.170 1.00 97.94 90 ILE A C 1
ATOM 686 O O . ILE A 1 90 ? -7.921 7.066 2.162 1.00 97.94 90 ILE A O 1
ATOM 690 N N . ASN A 1 91 ? -6.185 6.032 1.193 1.00 98.19 91 ASN A N 1
ATOM 691 C CA . ASN A 1 91 ? -5.850 5.278 2.400 1.00 98.19 91 ASN A CA 1
ATOM 692 C C . ASN A 1 91 ? -5.394 6.193 3.548 1.00 98.19 91 ASN A C 1
ATOM 694 O O . ASN A 1 91 ? -5.763 5.953 4.694 1.00 98.19 91 ASN A O 1
ATOM 698 N N . ILE A 1 92 ? -4.691 7.293 3.261 1.00 98.19 92 ILE A N 1
ATOM 699 C CA . ILE A 1 92 ? -4.368 8.308 4.278 1.00 98.19 92 ILE A CA 1
ATOM 700 C C . ILE A 1 92 ? -5.640 8.984 4.810 1.00 98.19 92 ILE A C 1
ATOM 702 O O . ILE A 1 92 ? -5.772 9.182 6.016 1.00 98.19 92 ILE A O 1
ATOM 706 N N . VAL A 1 93 ? -6.600 9.315 3.942 1.00 98.25 93 VAL A N 1
ATOM 707 C CA . VAL A 1 93 ? -7.882 9.894 4.374 1.00 98.25 93 VAL A CA 1
ATOM 708 C C . VAL A 1 93 ? -8.634 8.923 5.284 1.00 98.25 93 VAL A C 1
ATOM 710 O O . VAL A 1 93 ? -9.075 9.320 6.358 1.00 98.25 93 VAL A O 1
ATOM 713 N N . VAL A 1 94 ? -8.738 7.647 4.904 1.00 98.06 94 VAL A N 1
ATOM 714 C CA . VAL A 1 94 ? -9.414 6.622 5.717 1.00 98.06 94 VAL A CA 1
ATOM 715 C C . VAL A 1 94 ? -8.702 6.409 7.056 1.00 98.06 94 VAL A C 1
ATOM 717 O O . VAL A 1 94 ? -9.369 6.320 8.085 1.00 98.06 94 VAL A O 1
ATOM 720 N N . TYR A 1 95 ? -7.365 6.428 7.073 1.00 97.75 9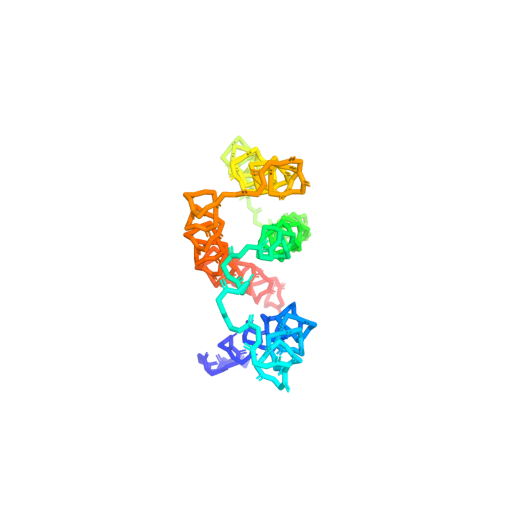5 TYR A N 1
ATOM 721 C CA . TYR A 1 95 ? -6.573 6.410 8.305 1.00 97.75 95 TYR A CA 1
ATOM 722 C C . TYR A 1 95 ? -6.958 7.560 9.245 1.00 97.75 95 TYR A C 1
ATOM 724 O O . TYR A 1 95 ? -7.282 7.325 10.409 1.00 97.75 95 TYR A O 1
ATOM 732 N N . VAL A 1 96 ? -6.976 8.799 8.738 1.00 98.06 96 VAL A N 1
ATOM 733 C CA . VAL A 1 96 ? -7.350 9.980 9.533 1.00 98.06 96 VAL A CA 1
ATOM 734 C C . VAL A 1 96 ? -8.796 9.880 10.020 1.00 98.06 96 VAL A C 1
ATOM 736 O O . VAL A 1 96 ? -9.069 10.173 11.182 1.00 98.06 96 VAL A O 1
ATOM 739 N N . LEU A 1 97 ? -9.721 9.420 9.175 1.00 97.94 97 LEU A N 1
ATOM 740 C CA . LEU A 1 97 ? -11.116 9.224 9.570 1.00 97.94 97 LEU A CA 1
ATOM 741 C C . LEU A 1 97 ? -11.254 8.193 10.697 1.00 97.94 97 LEU A C 1
ATOM 743 O O . LEU A 1 97 ? -12.015 8.435 11.629 1.00 97.94 97 LEU A O 1
ATOM 747 N N . MET A 1 98 ? -10.490 7.096 10.671 1.00 96.94 98 MET A N 1
ATOM 748 C CA . MET A 1 98 ? -10.479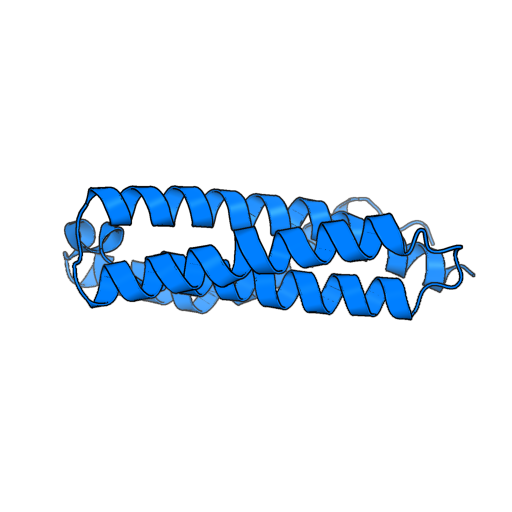 6.117 11.766 1.00 96.94 98 MET A CA 1
ATOM 749 C C . MET A 1 98 ? -9.903 6.670 13.069 1.00 96.94 98 MET A C 1
ATOM 751 O O . MET A 1 98 ? -10.351 6.268 14.138 1.00 96.94 98 MET A O 1
ATOM 755 N N . LEU A 1 99 ? -8.942 7.594 13.001 1.00 96.44 99 LEU A N 1
ATOM 756 C CA . LEU A 1 99 ? -8.408 8.255 14.194 1.00 96.44 99 LEU A CA 1
ATOM 757 C C . LEU A 1 99 ? -9.395 9.253 14.812 1.00 96.44 99 LEU A C 1
ATOM 759 O O . LEU A 1 99 ? -9.452 9.378 16.031 1.00 96.44 99 LEU A O 1
ATOM 763 N N . VAL A 1 100 ? -10.141 9.986 13.982 1.00 97.56 100 VAL A N 1
ATOM 764 C CA . VAL A 1 100 ? -11.026 11.073 14.437 1.00 97.56 100 VAL A CA 1
ATOM 765 C C . VAL A 1 100 ? -12.425 10.567 14.790 1.00 97.56 100 VAL A C 1
ATOM 767 O O . VAL A 1 100 ? -13.031 11.033 15.751 1.00 97.56 100 VAL A O 1
ATOM 770 N N . MET A 1 101 ? -12.957 9.634 14.003 1.00 96.12 101 MET A N 1
ATOM 771 C CA . MET A 1 101 ? -14.321 9.116 14.124 1.00 96.12 101 MET A CA 1
ATOM 772 C C . MET A 1 101 ? -14.362 7.608 13.826 1.00 96.12 101 MET A C 1
ATOM 774 O O . MET A 1 101 ? -14.930 7.185 12.813 1.00 96.12 101 MET A 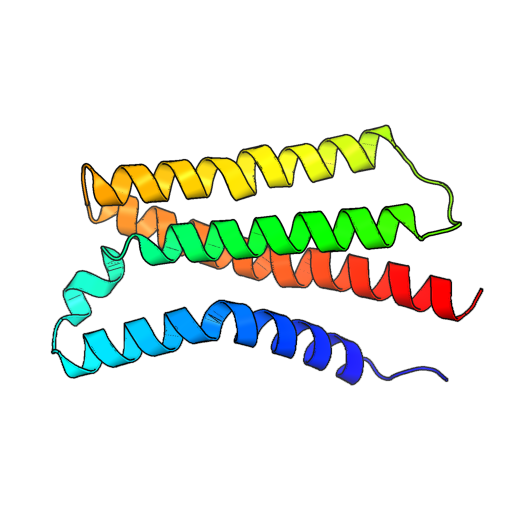O 1
ATOM 778 N N . PRO A 1 102 ? -13.756 6.772 14.691 1.00 95.19 102 PRO A N 1
ATOM 779 C CA . PRO A 1 102 ? -13.713 5.332 14.481 1.00 95.19 102 PRO A CA 1
ATOM 780 C C . PRO A 1 102 ? -15.129 4.768 14.354 1.00 95.19 102 PRO A C 1
ATOM 782 O O . PRO A 1 102 ? -15.989 4.978 15.210 1.00 95.19 102 PRO A O 1
ATOM 785 N N . SER A 1 103 ? -15.376 4.027 13.277 1.00 95.94 103 SER A N 1
ATOM 786 C CA . SER A 1 103 ? -16.651 3.348 13.058 1.00 95.94 103 SER A CA 1
ATOM 787 C C . SER A 1 103 ? -16.433 2.003 12.385 1.00 95.94 103 SER A C 1
ATOM 789 O O . SER A 1 103 ? -15.475 1.818 11.632 1.00 95.94 103 SER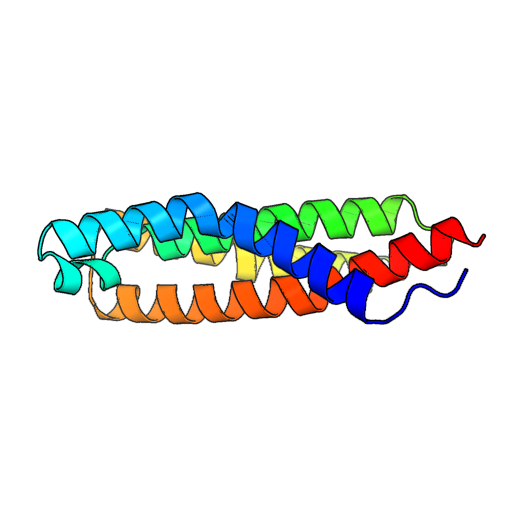 A O 1
ATOM 791 N N . GLN A 1 104 ? -17.350 1.063 12.616 1.00 95.12 104 GLN A N 1
ATOM 792 C CA . GLN A 1 104 ? -17.259 -0.257 11.994 1.00 95.12 104 GLN A CA 1
ATOM 793 C C . GLN A 1 104 ? -17.318 -0.185 10.465 1.00 95.12 104 GLN A C 1
ATOM 795 O O . GLN A 1 104 ? -16.593 -0.910 9.791 1.00 95.12 104 GLN A O 1
ATOM 800 N N . ASN A 1 105 ? -18.111 0.733 9.907 1.00 96.44 105 ASN A N 1
ATOM 801 C CA . ASN A 1 105 ? -18.214 0.910 8.458 1.00 96.44 105 ASN A CA 1
ATOM 802 C C . ASN A 1 105 ? -16.877 1.345 7.845 1.00 96.44 105 ASN A C 1
ATOM 804 O O . ASN A 1 105 ? -16.445 0.775 6.844 1.00 96.44 105 ASN A O 1
ATOM 808 N N . ILE A 1 106 ? -16.193 2.313 8.465 1.00 97.06 106 ILE A N 1
ATOM 809 C CA . ILE A 1 106 ? -14.860 2.739 8.019 1.00 97.06 106 ILE A CA 1
ATOM 810 C C . ILE A 1 106 ? -13.850 1.599 8.234 1.00 97.06 106 ILE A C 1
ATOM 812 O O . ILE A 1 106 ? -13.024 1.348 7.359 1.00 97.06 106 ILE A O 1
ATOM 816 N N . GLY A 1 107 ? -13.992 0.840 9.325 1.00 96.06 107 GLY A N 1
ATOM 817 C CA . GLY A 1 107 ? -13.243 -0.387 9.599 1.00 96.06 107 GLY A CA 1
ATOM 818 C C . GLY A 1 107 ? -13.334 -1.440 8.484 1.00 96.06 107 GLY A C 1
ATOM 819 O O . GLY A 1 107 ? -12.329 -2.010 8.064 1.00 96.06 107 GLY A O 1
ATOM 820 N N . VAL A 1 108 ? -14.528 -1.666 7.934 1.00 96.38 108 VAL A N 1
ATOM 821 C CA . VAL A 1 108 ? -14.718 -2.561 6.781 1.00 96.38 108 VAL A CA 1
ATOM 822 C C . VAL A 1 108 ? -14.080 -1.974 5.518 1.00 96.38 108 VAL A C 1
ATOM 824 O O . VAL A 1 108 ? -13.397 -2.693 4.789 1.00 96.38 108 VAL A O 1
ATOM 827 N N . ILE A 1 109 ? -14.246 -0.670 5.272 1.00 96.94 109 ILE A N 1
ATOM 828 C CA . ILE A 1 109 ? -13.652 0.012 4.110 1.00 96.94 109 ILE A CA 1
ATOM 829 C C . ILE A 1 109 ? -12.125 -0.122 4.113 1.00 96.94 109 ILE A C 1
ATOM 831 O O . ILE A 1 109 ? -11.552 -0.472 3.082 1.00 96.94 109 ILE A O 1
ATOM 835 N N . GLN A 1 110 ? -11.458 0.093 5.251 1.00 96.25 110 GLN A N 1
ATOM 836 C CA . GLN A 1 110 ? -10.001 -0.044 5.317 1.00 96.25 110 GLN A CA 1
ATOM 837 C C . GLN A 1 110 ? -9.518 -1.472 5.052 1.00 96.25 110 GLN A C 1
ATOM 839 O O . GLN A 1 110 ? -8.498 -1.643 4.391 1.00 96.25 110 GLN A O 1
ATOM 844 N N . LEU A 1 111 ? -10.256 -2.501 5.484 1.00 95.44 111 LEU A N 1
ATOM 845 C CA . LEU A 1 111 ? -9.910 -3.891 5.170 1.00 95.44 111 LEU A CA 1
ATOM 846 C C . LEU A 1 111 ? -10.062 -4.198 3.677 1.00 95.44 111 LEU A C 1
ATOM 848 O O . LEU A 1 111 ? -9.212 -4.877 3.099 1.00 95.44 111 LEU A O 1
ATOM 852 N N . VAL A 1 112 ? -11.101 -3.663 3.030 1.00 97.25 112 VAL A N 1
ATOM 853 C CA . VAL A 1 112 ? -11.275 -3.778 1.573 1.00 97.25 112 VAL A CA 1
ATOM 854 C C . VAL A 1 112 ? -10.131 -3.080 0.836 1.00 97.25 112 VAL A C 1
ATOM 856 O O . VAL A 1 112 ? -9.547 -3.655 -0.086 1.00 97.25 112 VAL A O 1
ATOM 859 N N . LEU A 1 113 ? -9.764 -1.868 1.258 1.00 97.62 113 LEU A N 1
ATOM 860 C CA . LEU A 1 113 ? -8.646 -1.128 0.671 1.00 97.62 113 LEU A CA 1
ATOM 861 C C . LEU A 1 113 ? -7.301 -1.823 0.902 1.00 97.62 113 LEU A C 1
ATOM 863 O O . LEU A 1 113 ? -6.463 -1.824 0.002 1.00 97.62 113 LEU A O 1
ATOM 867 N N . PHE A 1 114 ? -7.115 -2.465 2.053 1.00 96.44 114 PHE A N 1
ATOM 868 C CA . PHE A 1 114 ? -5.925 -3.250 2.365 1.00 96.44 114 PHE A CA 1
ATOM 869 C C . PHE A 1 114 ? -5.817 -4.517 1.520 1.00 96.44 114 PHE A C 1
ATOM 871 O O . PHE A 1 114 ? -4.751 -4.810 0.968 1.00 96.44 114 PHE A O 1
ATOM 878 N N . ALA A 1 115 ? -6.923 -5.238 1.334 1.00 96.25 115 ALA A N 1
ATOM 879 C CA . ALA A 1 115 ? -6.977 -6.360 0.404 1.00 96.25 115 ALA A CA 1
ATOM 880 C C . ALA A 1 115 ? -6.653 -5.900 -1.028 1.00 96.25 115 ALA A C 1
ATOM 882 O O . ALA A 1 115 ? -5.838 -6.526 -1.708 1.00 96.25 115 ALA A O 1
ATOM 883 N N . ALA A 1 116 ? -7.207 -4.763 -1.464 1.00 97.31 116 ALA A N 1
ATOM 884 C CA . ALA A 1 116 ? -6.885 -4.177 -2.761 1.00 97.31 116 ALA A CA 1
ATOM 885 C C . ALA A 1 116 ? -5.393 -3.812 -2.862 1.00 97.31 116 ALA A C 1
ATOM 887 O O . ALA A 1 116 ? -4.725 -4.267 -3.786 1.00 97.31 116 ALA A O 1
ATOM 888 N N . ALA A 1 117 ? -4.833 -3.079 -1.894 1.00 97.31 117 ALA A N 1
ATOM 889 C CA . ALA A 1 117 ? -3.412 -2.718 -1.865 1.00 97.31 117 ALA A CA 1
ATOM 890 C C . ALA A 1 117 ? -2.510 -3.956 -1.981 1.00 97.31 117 ALA A C 1
ATOM 892 O O . ALA A 1 117 ? -1.533 -3.960 -2.731 1.00 97.31 117 ALA A O 1
ATOM 893 N N . SER A 1 118 ? -2.892 -5.039 -1.304 1.00 95.81 118 SER A N 1
ATOM 894 C CA . SER A 1 118 ? -2.201 -6.326 -1.357 1.00 95.81 118 SER A CA 1
ATOM 895 C C . SER A 1 118 ? -2.221 -6.938 -2.759 1.00 95.81 118 SER A C 1
ATOM 897 O O . SER A 1 118 ? -1.179 -7.354 -3.258 1.00 95.81 118 SER A O 1
ATOM 899 N N . VAL A 1 119 ? -3.367 -6.931 -3.446 1.00 96.31 119 VAL A N 1
ATOM 900 C CA . VAL A 1 119 ? -3.460 -7.374 -4.850 1.00 96.31 119 VAL A CA 1
ATOM 901 C C . VAL A 1 119 ? -2.585 -6.504 -5.758 1.00 96.31 119 VAL A C 1
ATOM 903 O O . VAL A 1 119 ? -1.809 -7.030 -6.559 1.00 96.31 119 VAL A O 1
ATOM 906 N N . PHE A 1 120 ? -2.655 -5.179 -5.609 1.00 95.94 120 PHE A N 1
ATOM 907 C CA . PHE A 1 120 ? -1.865 -4.235 -6.402 1.00 95.94 120 PHE A CA 1
ATOM 908 C C . PHE A 1 120 ? -0.355 -4.422 -6.204 1.00 95.94 120 PHE A C 1
ATOM 910 O O . PHE A 1 120 ? 0.390 -4.345 -7.184 1.00 95.94 120 PHE A O 1
ATOM 917 N N . HIS A 1 121 ? 0.097 -4.737 -4.985 1.00 95.38 121 HIS A N 1
ATOM 918 C CA . HIS A 1 121 ? 1.496 -5.081 -4.705 1.00 95.38 121 HIS A CA 1
ATOM 919 C C . HIS A 1 121 ? 1.987 -6.226 -5.588 1.00 95.38 121 HIS A C 1
ATOM 921 O O . HIS A 1 121 ? 3.047 -6.110 -6.200 1.00 95.38 121 HIS A O 1
ATOM 927 N N . PHE A 1 122 ? 1.220 -7.312 -5.700 1.00 94.62 122 PHE A N 1
ATOM 928 C CA . PHE A 1 122 ? 1.617 -8.450 -6.530 1.00 94.62 122 PHE A CA 1
ATOM 929 C C . PHE A 1 122 ? 1.528 -8.135 -8.026 1.00 94.62 122 PHE A C 1
ATOM 931 O O . PHE A 1 122 ? 2.463 -8.445 -8.762 1.00 94.62 122 PHE A O 1
ATOM 938 N N . VAL A 1 123 ? 0.459 -7.471 -8.480 1.00 94.44 123 VAL A N 1
ATOM 939 C CA . VAL A 1 123 ? 0.259 -7.138 -9.903 1.00 94.44 123 VAL A CA 1
ATOM 940 C C . VAL A 1 123 ? 1.360 -6.211 -10.425 1.00 94.44 123 VAL A C 1
ATOM 942 O O . VAL A 1 123 ? 2.051 -6.528 -11.394 1.00 94.44 123 VAL A O 1
ATOM 945 N N . TYR A 1 124 ? 1.571 -5.070 -9.772 1.00 94.12 124 TYR A N 1
ATOM 946 C CA . TYR A 1 124 ? 2.583 -4.105 -10.206 1.00 94.12 124 TYR A CA 1
ATOM 947 C C . TYR A 1 124 ? 3.994 -4.526 -9.790 1.00 94.12 124 TYR A C 1
ATOM 949 O O . TYR A 1 124 ? 4.955 -4.212 -10.489 1.00 94.12 124 TYR A O 1
ATOM 957 N N . GLY A 1 125 ? 4.140 -5.283 -8.701 1.00 93.06 125 GLY A N 1
ATOM 958 C CA . GLY A 1 125 ? 5.408 -5.904 -8.332 1.00 93.06 125 GLY A CA 1
ATOM 959 C C . GLY A 1 125 ? 5.893 -6.890 -9.396 1.00 93.06 125 GLY A C 1
ATOM 960 O O . GLY A 1 125 ? 7.073 -6.872 -9.744 1.00 93.06 125 GLY A O 1
ATOM 961 N N . SER A 1 126 ? 4.987 -7.685 -9.975 1.00 92.88 126 SER A N 1
ATOM 962 C CA . SER A 1 126 ? 5.289 -8.549 -11.121 1.00 92.88 126 SER A CA 1
ATOM 963 C C . SER A 1 126 ? 5.739 -7.732 -12.334 1.00 92.88 126 SER A C 1
ATOM 965 O O . SER A 1 126 ? 6.763 -8.044 -12.947 1.00 92.88 126 SER A O 1
ATOM 967 N N . ALA A 1 127 ? 5.051 -6.629 -12.649 1.00 92.38 127 ALA A N 1
ATOM 968 C CA . ALA A 1 127 ? 5.471 -5.733 -13.728 1.00 92.38 127 ALA A CA 1
ATOM 969 C C . ALA A 1 127 ? 6.887 -5.169 -13.496 1.00 92.38 127 ALA A C 1
ATOM 971 O O . ALA A 1 127 ? 7.719 -5.203 -14.402 1.00 92.38 127 ALA A O 1
ATOM 972 N N . VAL A 1 128 ? 7.196 -4.720 -12.274 1.00 92.69 128 VAL A N 1
ATOM 973 C CA . VAL A 1 128 ? 8.541 -4.256 -11.887 1.00 92.69 128 VAL A CA 1
ATOM 974 C C . VAL A 1 128 ? 9.588 -5.356 -12.055 1.00 92.69 128 VAL A C 1
ATOM 976 O O . VAL A 1 128 ? 10.656 -5.106 -12.616 1.00 92.69 128 VAL A O 1
ATOM 979 N N . TYR A 1 129 ? 9.287 -6.576 -11.603 1.00 91.31 129 TYR A N 1
ATOM 980 C CA . TYR A 1 129 ? 10.189 -7.719 -11.736 1.00 91.31 129 TYR A CA 1
ATOM 981 C C . TYR A 1 129 ? 10.539 -7.990 -13.204 1.00 91.31 129 TYR A C 1
ATOM 983 O O . TYR A 1 129 ? 11.713 -8.155 -13.539 1.00 91.31 129 TYR A O 1
ATOM 991 N N . HIS A 1 130 ? 9.543 -7.969 -14.091 1.00 90.12 130 HIS A N 1
ATOM 992 C CA . HIS A 1 130 ? 9.751 -8.170 -15.523 1.00 90.12 130 HIS A CA 1
ATOM 993 C C . HIS A 1 130 ? 10.572 -7.043 -16.159 1.00 90.12 130 HIS A C 1
ATOM 995 O O . HIS A 1 130 ? 11.514 -7.335 -16.893 1.00 90.12 130 HIS A O 1
ATOM 1001 N N . ILE A 1 131 ? 10.290 -5.778 -15.826 1.00 90.06 131 ILE A N 1
ATOM 1002 C CA . ILE A 1 131 ? 11.067 -4.628 -16.321 1.00 90.06 131 ILE A CA 1
ATOM 1003 C C . ILE A 1 131 ? 12.549 -4.760 -15.935 1.00 90.06 131 ILE A C 1
ATOM 1005 O O . ILE A 1 131 ? 13.426 -4.587 -16.781 1.00 90.06 131 ILE A O 1
ATOM 1009 N N . ASN A 1 132 ? 12.835 -5.100 -14.676 1.00 89.19 132 ASN A N 1
ATOM 1010 C CA . ASN A 1 132 ? 14.207 -5.240 -14.182 1.00 89.19 132 ASN A CA 1
ATOM 1011 C C . ASN A 1 132 ? 14.915 -6.472 -14.766 1.00 89.19 132 ASN A C 1
ATOM 1013 O O . ASN A 1 132 ? 16.101 -6.423 -15.086 1.00 89.19 132 ASN A O 1
ATOM 1017 N N . LYS A 1 133 ? 14.194 -7.587 -14.936 1.00 85.62 133 LYS A N 1
ATOM 1018 C CA . LYS A 1 133 ? 14.739 -8.814 -15.530 1.00 85.62 133 LYS A CA 1
ATOM 1019 C C . LYS A 1 133 ? 15.155 -8.611 -16.983 1.00 85.62 133 LYS A C 1
ATOM 1021 O O . LYS A 1 133 ? 16.172 -9.153 -17.396 1.00 85.62 133 LYS A O 1
ATOM 1026 N N . GLU A 1 134 ? 14.373 -7.865 -17.756 1.00 79.12 134 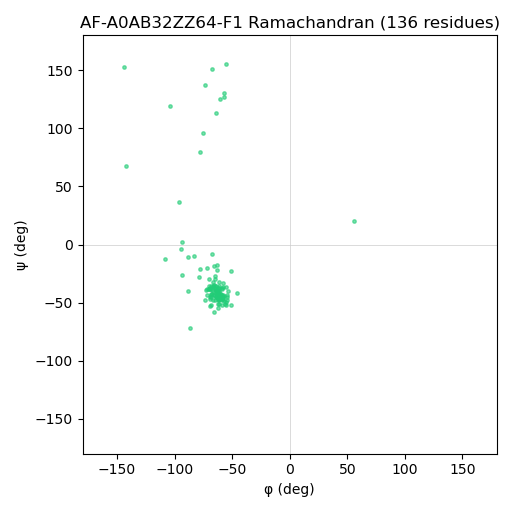GLU A N 1
ATOM 1027 C CA . GLU A 1 134 ? 14.701 -7.563 -19.149 1.00 79.12 134 GLU A CA 1
ATOM 1028 C C . GLU A 1 134 ? 15.921 -6.644 -19.270 1.00 79.12 134 GLU A C 1
ATOM 1030 O O . GLU A 1 134 ? 16.729 -6.847 -20.170 1.00 79.12 134 GLU A O 1
ATOM 1035 N N . GLN A 1 135 ? 16.093 -5.689 -18.348 1.00 72.50 135 GLN A N 1
ATOM 1036 C CA . GLN A 1 135 ? 17.295 -4.848 -18.296 1.00 72.50 135 GLN A CA 1
ATOM 1037 C C . GLN A 1 135 ? 18.563 -5.656 -18.026 1.00 72.50 135 GLN A C 1
ATOM 1039 O O . GLN A 1 135 ? 19.578 -5.402 -18.650 1.00 72.50 135 GLN A O 1
ATOM 1044 N N . ALA A 1 136 ? 18.512 -6.649 -17.136 1.00 69.81 136 ALA A N 1
ATOM 1045 C CA . ALA A 1 136 ? 19.681 -7.468 -16.805 1.00 69.81 136 ALA A CA 1
ATOM 1046 C C . ALA A 1 136 ? 20.176 -8.367 -17.962 1.00 69.81 136 ALA A C 1
ATOM 1048 O O . ALA A 1 136 ? 21.200 -9.032 -17.821 1.00 69.81 136 ALA A O 1
ATOM 1049 N N . VAL A 1 137 ? 19.424 -8.452 -19.065 1.00 60.12 137 VAL A N 1
ATOM 1050 C CA . VAL A 1 137 ? 19.749 -9.270 -20.247 1.00 60.12 137 VAL A CA 1
ATOM 1051 C C . VAL A 1 137 ? 20.167 -8.406 -21.450 1.00 60.12 137 VAL A C 1
ATOM 1053 O O . VAL A 1 137 ? 20.681 -8.959 -22.421 1.00 60.12 137 VAL A O 1
ATOM 1056 N N . ALA A 1 138 ? 19.946 -7.088 -21.394 1.00 54.00 138 ALA A N 1
ATOM 1057 C CA . ALA A 1 138 ? 20.325 -6.123 -22.429 1.00 54.00 138 ALA A CA 1
ATOM 1058 C C . ALA A 1 138 ? 21.730 -5.560 -22.178 1.00 54.00 138 ALA A C 1
ATOM 1060 O O . ALA A 1 138 ? 22.421 -5.296 -23.186 1.00 54.00 138 ALA A O 1
#

Secondary structure (DSSP, 8-state):
----THHHHHHHHHHHHHHHHHHHHHHHHHHHTT-GGGGGG-THHHHHHHHHHHHHHHHHHHHHHH--S---HHHHHHHHHHIIIIIIIHHHHHHHHHHHS--HHHHHHHHHHHHHHHHHHHHHHHHHHHHHHHHTT-

Radius of gyration: 17.27 Å; Cα contacts (8 Å, |Δi|>4): 122; chains: 1; bounding box: 38×31×50 Å

Sequence (138 aa):
MKLKPQGEAMYLMASYLFVLLPFIILVIVKFAQDQTSELLLLSDWSIASSIIYGQLIVKLTTALAATSKSKKLAGITFNITLLVCLGLAINIVVYVLMLVMPSQNIGVIQLVLFAAASVFHFVYGSAVYHINKEQAVA

Foldseek 3Di:
DPDDPVVLVVVLVVVLCVLCVVVVVVCVVCVVVVNNVCNLLPLVLLVSQLVLLVVLLVLLVVLVVLFPDDDPPVVSVVVSVCSVVVRNPVSVVLSVCSVPPGDNVSSVVSVVSSVVSSVVSSVSSSVSVVSVVVSVVD

Organism: Alteromonas macleodii (strain English Channel 673) (NCBI:txid1004788)

Solvent-accessible surface area (backbone atoms only — not comparable to full-atom values): 7404 Å² total; per-residue (Å²): 132,88,76,57,76,66,59,58,56,52,52,54,47,54,57,47,50,62,68,42,45,68,53,54,52,53,53,52,52,33,52,76,66,72,42,56,85,49,60,51,53,46,35,58,46,14,50,51,24,21,50,48,35,51,54,47,50,54,50,43,52,50,36,61,64,73,42,88,66,92,74,63,58,71,63,52,51,52,52,52,50,44,43,45,56,67,39,25,48,45,23,50,49,52,22,53,42,31,70,77,59,62,41,70,70,58,22,51,51,28,51,54,49,29,54,47,34,52,53,49,46,54,58,53,47,50,51,34,50,52,49,48,55,54,54,79,74,109

Nearest PDB structures (foldseek):
  5l0f-assembly2_B  TM=4.450E-01  e=7.238E+00  Homo sapiens

pLDDT: mean 90.12, std 11.09, range [36.91, 98.25]